Protein AF-A0A2G9TGU1-F1 (afdb_monomer)

Organism: Teladorsagia circumcincta (NCBI:txid45464)

pLDDT: mean 70.09, std 16.6, range [34.19, 91.19]

Structure (mmCIF, N/CA/C/O backbone):
data_AF-A0A2G9TGU1-F1
#
_entry.id   AF-A0A2G9TGU1-F1
#
loop_
_atom_site.group_PDB
_atom_site.id
_atom_site.type_symbol
_atom_site.label_atom_id
_atom_site.label_alt_id
_atom_site.label_comp_id
_atom_site.label_asym_id
_atom_site.label_entity_id
_atom_site.label_seq_id
_atom_site.pdbx_PDB_ins_code
_atom_site.Cartn_x
_atom_site.Cartn_y
_atom_site.Cartn_z
_atom_site.occupancy
_atom_site.B_iso_or_equiv
_atom_site.auth_seq_id
_atom_site.auth_comp_id
_atom_site.auth_asym_id
_atom_site.auth_atom_id
_atom_site.pdbx_PDB_model_num
ATOM 1 N N . MET A 1 1 ? 16.287 19.274 -17.540 1.00 36.12 1 MET A N 1
ATOM 2 C CA . MET A 1 1 ? 16.100 19.166 -16.076 1.00 36.12 1 MET A CA 1
ATOM 3 C C . MET A 1 1 ? 14.720 19.715 -15.778 1.00 36.12 1 MET A C 1
ATOM 5 O O . MET A 1 1 ? 14.590 20.902 -15.515 1.00 36.12 1 MET A O 1
ATOM 9 N N . GLU A 1 2 ? 13.690 18.890 -15.917 1.00 36.03 2 GLU A N 1
ATOM 10 C CA . GLU A 1 2 ? 12.308 19.326 -15.707 1.00 36.03 2 GLU A CA 1
ATOM 11 C C . GLU A 1 2 ? 11.819 18.715 -14.399 1.00 36.03 2 GLU A C 1
ATOM 13 O O . GLU A 1 2 ? 11.703 17.502 -14.253 1.00 36.03 2 GLU A O 1
ATOM 18 N N . ARG A 1 3 ? 11.667 19.587 -13.397 1.00 40.78 3 ARG A N 1
ATOM 19 C CA . ARG A 1 3 ? 11.041 19.271 -12.117 1.00 40.78 3 ARG A CA 1
ATOM 20 C C . ARG A 1 3 ? 9.537 19.322 -12.338 1.00 40.78 3 ARG A C 1
ATOM 22 O O . ARG A 1 3 ? 8.996 20.411 -12.492 1.00 40.78 3 ARG A O 1
ATOM 29 N N . HIS A 1 4 ? 8.879 18.169 -12.317 1.00 35.47 4 HIS A N 1
ATOM 30 C CA . HIS A 1 4 ? 7.426 18.112 -12.234 1.00 35.47 4 HIS A CA 1
ATOM 31 C C . HIS A 1 4 ? 7.000 17.907 -10.779 1.00 35.47 4 HIS A C 1
ATOM 33 O O . HIS A 1 4 ? 7.060 16.815 -10.211 1.00 35.47 4 HIS A O 1
ATOM 39 N N . GLU A 1 5 ? 6.585 19.008 -10.158 1.00 43.53 5 GLU A N 1
ATOM 40 C CA . GLU A 1 5 ? 5.705 19.030 -8.994 1.00 43.53 5 G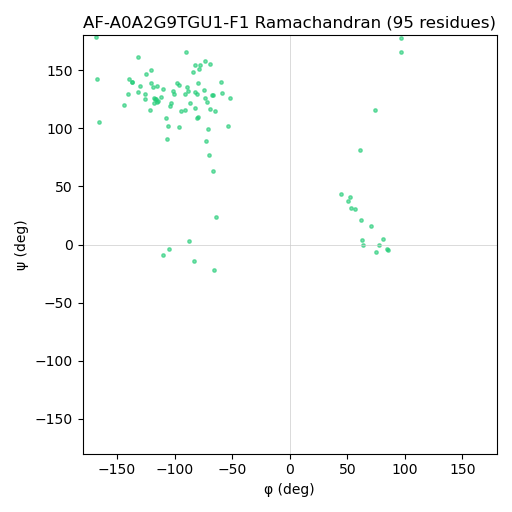LU A CA 1
ATOM 41 C C . GLU A 1 5 ? 4.278 18.708 -9.453 1.00 43.53 5 GLU A C 1
ATOM 43 O O . GLU A 1 5 ? 3.802 19.247 -10.438 1.00 43.53 5 GLU A O 1
ATOM 48 N N . SER A 1 6 ? 3.629 17.801 -8.732 1.00 36.19 6 SER A N 1
ATOM 49 C CA . SER A 1 6 ? 2.260 17.326 -8.944 1.00 36.19 6 SER A CA 1
ATOM 50 C C . SER A 1 6 ? 1.875 16.588 -7.675 1.00 36.19 6 SER A C 1
ATOM 52 O O . SER A 1 6 ? 2.405 15.520 -7.343 1.00 36.19 6 SER A O 1
ATOM 54 N N . THR A 1 7 ? 1.042 17.279 -6.926 1.00 34.19 7 THR A N 1
ATOM 55 C CA . THR A 1 7 ? 0.127 16.812 -5.901 1.00 34.19 7 THR A CA 1
ATOM 56 C C . THR A 1 7 ? -0.855 15.806 -6.493 1.00 34.19 7 THR A C 1
ATOM 58 O O . THR A 1 7 ? -1.500 16.125 -7.480 1.00 34.19 7 THR A O 1
ATOM 61 N N . GLY A 1 8 ? -1.030 14.650 -5.847 1.00 34.31 8 GLY A N 1
ATOM 62 C CA . GLY A 1 8 ? -2.169 13.759 -6.093 1.00 34.31 8 GLY A CA 1
ATOM 63 C C . GLY A 1 8 ? -2.111 12.964 -7.401 1.00 34.31 8 GLY A C 1
ATOM 64 O O . GLY A 1 8 ? -2.205 13.509 -8.485 1.00 34.31 8 GLY A O 1
ATOM 65 N N . PHE A 1 9 ? -2.027 11.638 -7.278 1.00 39.53 9 PHE A N 1
ATOM 66 C CA . PHE A 1 9 ? -2.437 10.696 -8.329 1.00 39.53 9 PHE A CA 1
ATOM 67 C C . PHE A 1 9 ? -1.847 10.927 -9.737 1.00 39.53 9 PHE A C 1
ATOM 69 O O . PHE A 1 9 ? -2.527 10.743 -10.740 1.00 39.53 9 PHE A O 1
ATOM 76 N N . GLU A 1 10 ? -0.566 11.278 -9.832 1.00 35.84 10 GLU A N 1
ATOM 77 C CA . GLU A 1 10 ? 0.138 11.364 -11.113 1.00 35.84 10 GLU A CA 1
ATOM 78 C C . GLU A 1 10 ? 1.258 10.329 -11.159 1.00 35.84 10 GLU A C 1
ATOM 80 O O . GLU A 1 10 ? 2.111 10.264 -10.270 1.00 35.84 10 GLU A O 1
ATOM 85 N N . ILE A 1 11 ? 1.213 9.497 -12.203 1.00 48.38 11 ILE A N 1
ATOM 86 C CA . ILE A 1 11 ? 2.299 8.616 -12.630 1.00 48.38 11 ILE A CA 1
ATOM 87 C C . ILE A 1 11 ? 3.529 9.505 -12.801 1.00 48.38 11 ILE A C 1
ATOM 89 O O . ILE A 1 11 ? 3.630 10.241 -13.779 1.00 48.38 11 ILE A O 1
ATOM 93 N N . LYS A 1 12 ? 4.431 9.482 -11.824 1.00 44.78 12 LYS A N 1
ATOM 94 C CA . LYS A 1 12 ? 5.623 10.319 -11.845 1.00 44.78 12 LYS A CA 1
ATOM 95 C C . LYS A 1 12 ? 6.835 9.482 -12.175 1.00 44.78 12 LYS A C 1
ATOM 97 O O . LYS A 1 12 ? 7.348 8.754 -11.332 1.00 44.78 12 LYS A O 1
ATOM 102 N N . ASP A 1 13 ? 7.218 9.614 -13.438 1.00 49.16 13 ASP A N 1
ATOM 103 C CA . ASP A 1 13 ? 8.450 9.126 -14.040 1.00 49.16 13 ASP A CA 1
ATOM 104 C C . ASP A 1 13 ? 8.649 7.606 -13.985 1.00 49.16 13 ASP A C 1
ATOM 106 O O . ASP A 1 13 ? 9.422 7.059 -13.200 1.00 49.16 13 ASP A O 1
ATOM 110 N N . CYS A 1 14 ? 7.999 6.917 -14.926 1.00 50.09 14 CYS A N 1
ATOM 111 C CA . CYS A 1 14 ? 8.464 5.619 -15.409 1.00 50.09 14 CYS A CA 1
ATOM 112 C C . CYS A 1 14 ? 9.704 5.861 -16.278 1.00 50.09 14 CYS A C 1
ATOM 114 O O . CYS A 1 14 ? 9.591 6.108 -17.480 1.00 50.09 14 CYS A O 1
ATOM 116 N N . ARG A 1 15 ? 10.892 5.862 -15.673 1.00 50.41 15 ARG A N 1
ATOM 117 C CA . ARG A 1 15 ? 12.135 6.068 -16.417 1.00 50.41 15 ARG A CA 1
ATOM 118 C C . ARG A 1 15 ? 12.578 4.750 -17.049 1.00 50.41 15 ARG A C 1
ATOM 120 O O . ARG A 1 15 ? 12.871 3.794 -16.339 1.00 50.41 15 ARG A O 1
ATOM 127 N N . ASN A 1 16 ? 12.639 4.719 -18.381 1.00 49.75 16 ASN A N 1
ATOM 128 C CA . ASN A 1 16 ? 13.442 3.748 -19.126 1.00 49.75 16 ASN A CA 1
ATOM 129 C C . ASN A 1 16 ? 14.918 4.097 -18.900 1.00 49.75 16 ASN A C 1
ATOM 131 O O . ASN A 1 16 ? 15.550 4.737 -19.743 1.00 49.75 16 ASN A O 1
ATOM 135 N N . ASP A 1 17 ? 15.469 3.755 -17.738 1.00 46.28 17 ASP A N 1
ATOM 136 C CA . ASP A 1 17 ? 16.918 3.761 -17.583 1.00 46.28 17 ASP A CA 1
ATOM 137 C C . ASP A 1 17 ? 17.441 2.575 -18.405 1.00 46.28 17 ASP A C 1
ATOM 139 O O . ASP A 1 17 ? 17.369 1.420 -17.996 1.00 46.28 17 ASP A O 1
ATOM 143 N N . ALA A 1 18 ? 17.920 2.870 -19.617 1.00 41.28 18 ALA A N 1
ATOM 144 C CA . ALA A 1 18 ? 18.416 1.929 -20.626 1.00 41.28 18 ALA A CA 1
ATOM 145 C C . ALA A 1 18 ? 19.683 1.142 -20.202 1.00 41.28 18 ALA A C 1
ATOM 147 O O . ALA A 1 18 ? 20.459 0.699 -21.046 1.00 41.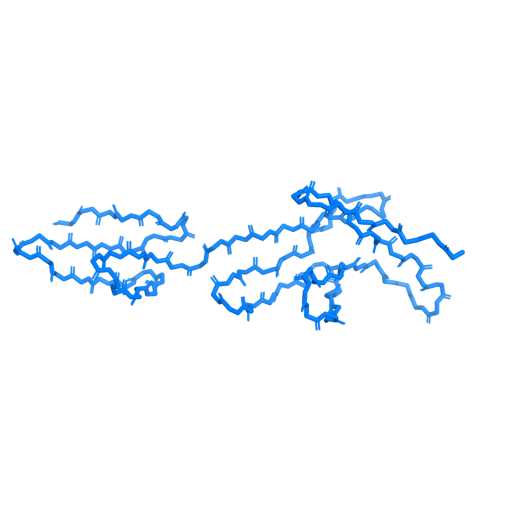28 18 ALA A O 1
ATOM 148 N N . VAL A 1 19 ? 19.916 0.992 -18.896 1.00 48.06 19 VAL A N 1
ATOM 149 C CA . VAL A 1 19 ? 21.060 0.305 -18.278 1.00 48.06 19 VAL A CA 1
ATOM 150 C C . VAL A 1 19 ? 20.657 -1.071 -17.711 1.00 48.06 19 VAL A C 1
ATOM 152 O O . VAL A 1 19 ? 21.510 -1.856 -17.311 1.00 48.06 19 VAL A O 1
ATOM 155 N N . GLY A 1 20 ? 19.375 -1.432 -17.770 1.00 42.91 20 GLY A N 1
ATOM 156 C CA . GLY A 1 20 ? 18.879 -2.790 -17.547 1.00 42.91 20 GLY A CA 1
ATOM 157 C C . GLY A 1 20 ? 17.423 -2.877 -17.992 1.00 42.91 20 GLY A C 1
ATOM 158 O O . GLY A 1 20 ? 16.688 -1.909 -17.847 1.00 42.91 20 GLY A O 1
ATOM 159 N N . GLU A 1 21 ? 17.007 -3.995 -18.581 1.00 44.91 21 GLU A N 1
ATOM 160 C CA . GLU A 1 21 ? 15.670 -4.226 -19.153 1.00 44.91 21 GLU A CA 1
ATOM 161 C C . GLU A 1 21 ? 14.547 -4.247 -18.086 1.00 44.91 21 GLU A C 1
ATOM 163 O O . GLU A 1 21 ? 13.905 -5.271 -17.860 1.00 44.91 21 GLU A O 1
ATOM 168 N N . GLY A 1 22 ? 14.305 -3.136 -17.386 1.00 52.84 22 GLY A N 1
ATOM 169 C CA . GLY A 1 22 ? 13.369 -3.075 -16.267 1.00 52.84 22 GLY A CA 1
ATOM 170 C C . GLY A 1 22 ? 12.609 -1.757 -16.195 1.00 52.84 22 GLY A C 1
ATOM 171 O O . GLY A 1 22 ? 13.189 -0.691 -16.014 1.00 52.84 22 GLY A O 1
ATOM 172 N N . TRP A 1 23 ? 11.285 -1.843 -16.289 1.00 64.75 23 TRP A N 1
ATOM 173 C CA . TRP A 1 23 ? 10.381 -0.748 -15.944 1.00 64.75 23 TRP A CA 1
ATOM 174 C C . TRP A 1 23 ? 10.241 -0.664 -14.416 1.00 64.75 23 TRP A C 1
ATOM 176 O O . TRP A 1 23 ? 10.393 -1.674 -13.731 1.00 64.75 23 TRP A O 1
ATOM 186 N N . GLY A 1 24 ? 9.916 0.505 -13.860 1.00 68.75 24 GLY A N 1
ATOM 187 C CA . GLY A 1 24 ? 9.684 0.639 -12.419 1.00 68.75 24 GLY A CA 1
ATOM 188 C C . GLY A 1 24 ? 9.052 1.963 -12.008 1.00 68.75 24 GLY A C 1
ATOM 189 O O . GLY A 1 24 ? 8.764 2.819 -12.848 1.00 68.75 24 GLY A O 1
ATOM 190 N N . CYS A 1 25 ? 8.798 2.100 -10.709 1.00 73.38 25 CYS A N 1
ATOM 191 C CA . CYS A 1 25 ? 8.053 3.200 -10.110 1.00 73.38 25 CYS A CA 1
ATOM 192 C C . CYS A 1 25 ? 8.825 3.809 -8.933 1.00 73.38 25 CYS A C 1
ATOM 194 O O . CYS A 1 25 ? 9.311 3.084 -8.065 1.00 73.38 25 CYS A O 1
ATOM 196 N N . TYR A 1 26 ? 8.869 5.138 -8.844 1.00 71.69 26 TYR A N 1
ATOM 197 C CA . TYR A 1 26 ? 9.432 5.833 -7.685 1.00 71.69 26 TYR A CA 1
ATOM 198 C C . TYR A 1 26 ? 8.374 6.092 -6.613 1.00 71.69 26 TYR A C 1
ATOM 200 O O . TYR A 1 26 ? 7.264 6.551 -6.899 1.00 71.69 26 TYR A O 1
ATOM 208 N N . LEU A 1 27 ? 8.729 5.839 -5.353 1.00 71.88 27 LEU A N 1
ATOM 209 C CA . LEU A 1 27 ? 7.869 6.153 -4.222 1.00 71.88 27 LEU A CA 1
ATOM 210 C C . LEU A 1 27 ? 7.844 7.659 -3.974 1.00 71.88 27 LEU A C 1
ATOM 212 O O . LEU A 1 27 ? 8.868 8.308 -3.739 1.00 71.88 27 LEU A O 1
ATOM 216 N N . GLN A 1 28 ? 6.633 8.207 -3.943 1.00 55.66 28 GLN A N 1
ATOM 217 C CA . GLN A 1 28 ? 6.409 9.598 -3.582 1.00 55.66 28 GLN A CA 1
ATOM 218 C C . GLN A 1 28 ? 6.822 9.813 -2.111 1.00 55.66 28 GLN A C 1
ATOM 220 O O . GLN A 1 28 ? 6.190 9.265 -1.211 1.00 55.66 28 GLN A O 1
ATOM 225 N N . ASN A 1 29 ? 7.860 10.629 -1.887 1.00 52.91 29 ASN A N 1
ATOM 226 C CA . ASN A 1 29 ? 8.449 11.025 -0.591 1.00 52.91 29 ASN A CA 1
ATOM 227 C C . ASN A 1 29 ? 9.515 10.119 0.052 1.00 52.91 29 ASN A C 1
ATOM 229 O O . ASN A 1 29 ? 10.075 10.546 1.059 1.00 52.91 29 ASN A O 1
ATOM 233 N N . SER A 1 30 ? 9.852 8.938 -0.479 1.00 61.66 30 SER A N 1
ATOM 234 C CA . SER A 1 30 ? 10.936 8.125 0.119 1.00 61.66 30 SER A CA 1
ATOM 235 C C . SER A 1 30 ? 12.205 8.032 -0.726 1.00 61.66 30 SER A C 1
ATOM 237 O O . SER A 1 30 ? 13.216 7.537 -0.239 1.00 61.66 30 SER A O 1
ATOM 239 N N . GLY A 1 31 ? 12.189 8.513 -1.976 1.00 62.66 31 GLY A N 1
ATOM 240 C CA . GLY A 1 31 ? 13.320 8.345 -2.900 1.00 62.66 31 GLY A CA 1
ATOM 241 C C . GLY A 1 31 ? 13.623 6.876 -3.229 1.00 62.66 31 GLY A C 1
ATOM 242 O O . GLY A 1 31 ? 14.592 6.594 -3.928 1.00 62.66 31 GLY A O 1
ATOM 243 N N . GLU A 1 32 ? 12.803 5.944 -2.733 1.00 70.38 32 GLU A N 1
ATOM 244 C CA . GLU A 1 32 ? 12.908 4.521 -3.015 1.00 70.38 32 GLU A CA 1
ATOM 245 C C . GLU A 1 32 ? 12.326 4.204 -4.393 1.00 70.38 32 GLU A C 1
ATOM 247 O O . GLU A 1 32 ? 11.402 4.865 -4.879 1.00 70.38 32 GLU A O 1
ATOM 252 N N . TYR A 1 33 ? 12.870 3.157 -5.002 1.00 72.50 33 TYR A N 1
ATOM 253 C CA . TYR A 1 33 ? 12.477 2.652 -6.307 1.00 72.50 33 TYR A CA 1
ATOM 254 C C . TYR A 1 33 ? 11.898 1.244 -6.160 1.00 72.50 33 TYR A C 1
ATOM 256 O O . TYR A 1 33 ? 12.455 0.423 -5.431 1.00 72.50 33 TYR A O 1
ATOM 264 N N . LEU A 1 34 ? 10.791 0.984 -6.852 1.00 76.06 34 LEU A N 1
ATOM 265 C CA . LEU A 1 34 ? 10.183 -0.336 -7.004 1.00 76.06 34 LEU A CA 1
ATOM 266 C C . LEU A 1 34 ? 10.354 -0.813 -8.436 1.00 76.06 34 LEU A C 1
ATOM 268 O O . LEU A 1 34 ? 10.042 -0.077 -9.376 1.00 76.06 34 LEU A O 1
ATOM 272 N N . MET A 1 35 ? 10.770 -2.063 -8.596 1.00 76.50 35 MET A N 1
ATOM 273 C CA . MET A 1 35 ? 10.761 -2.717 -9.897 1.00 76.50 35 MET A CA 1
ATOM 274 C C . MET A 1 35 ? 9.324 -2.983 -10.366 1.00 76.50 35 MET A C 1
ATOM 276 O O . MET A 1 35 ? 8.387 -3.101 -9.575 1.00 76.50 35 MET A O 1
ATOM 280 N N . ALA A 1 36 ? 9.139 -3.092 -11.677 1.00 76.94 36 ALA A N 1
ATOM 281 C CA . ALA A 1 36 ? 7.901 -3.553 -12.288 1.00 76.94 36 ALA A CA 1
ATOM 282 C C . ALA A 1 36 ? 7.443 -4.889 -11.681 1.00 76.94 36 ALA A C 1
ATOM 284 O O . ALA A 1 36 ? 8.188 -5.866 -11.665 1.00 76.94 36 ALA A O 1
ATOM 285 N N . GLY A 1 37 ? 6.202 -4.933 -11.194 1.00 77.12 37 GLY A N 1
ATOM 286 C CA . GLY A 1 37 ? 5.627 -6.088 -10.501 1.00 77.12 37 GLY A CA 1
ATOM 287 C C . GLY A 1 37 ? 5.961 -6.160 -9.008 1.00 77.12 37 GLY A C 1
ATOM 288 O O . GLY A 1 37 ? 5.449 -7.035 -8.311 1.00 77.12 37 GLY A O 1
ATOM 289 N N . GLU A 1 38 ? 6.786 -5.249 -8.490 1.00 80.19 38 GLU A N 1
ATOM 290 C CA . GLU A 1 38 ? 7.147 -5.209 -7.078 1.00 80.19 38 GLU A CA 1
ATOM 291 C C . GLU A 1 38 ? 6.093 -4.466 -6.245 1.00 80.19 38 GLU A C 1
ATOM 293 O O . GLU A 1 38 ? 5.442 -3.510 -6.683 1.00 80.19 38 GLU A O 1
ATOM 298 N N . SER A 1 39 ? 5.941 -4.898 -4.993 1.00 78.88 39 SER A N 1
ATOM 299 C CA . SER A 1 39 ? 5.140 -4.187 -4.004 1.00 78.88 39 SER A CA 1
ATOM 300 C C . SER A 1 39 ? 5.858 -4.142 -2.666 1.00 78.88 39 SER A C 1
ATOM 302 O O . SER A 1 39 ? 6.436 -5.141 -2.236 1.00 78.88 39 SER A O 1
ATOM 304 N N . ARG A 1 40 ? 5.778 -3.002 -1.984 1.00 80.19 40 ARG A N 1
ATOM 305 C CA . ARG A 1 40 ? 6.410 -2.782 -0.688 1.00 80.19 40 ARG A CA 1
ATOM 306 C C . ARG A 1 40 ? 5.492 -2.008 0.234 1.00 80.19 40 A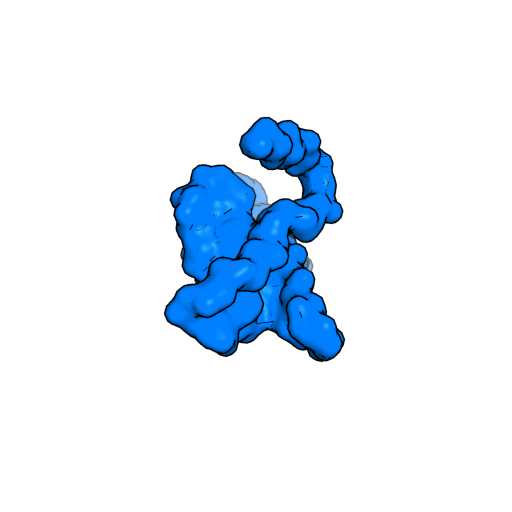RG A C 1
ATOM 308 O O . ARG A 1 40 ? 4.774 -1.103 -0.181 1.00 80.19 40 ARG A O 1
ATOM 315 N N . ILE A 1 41 ? 5.518 -2.376 1.507 1.00 78.38 41 ILE A N 1
ATOM 316 C CA . ILE A 1 41 ? 4.749 -1.685 2.535 1.00 78.38 41 ILE A CA 1
ATOM 317 C C . ILE A 1 41 ? 5.666 -0.651 3.181 1.00 78.38 41 ILE A C 1
ATOM 319 O O . ILE A 1 41 ? 6.646 -1.009 3.831 1.00 78.38 41 ILE A O 1
ATOM 323 N N . VAL A 1 42 ? 5.335 0.626 3.009 1.00 75.56 42 VAL A N 1
ATOM 324 C CA . VAL A 1 42 ? 6.030 1.757 3.634 1.00 75.56 42 VAL A CA 1
ATOM 325 C C . VAL A 1 42 ? 4.984 2.583 4.366 1.00 75.56 42 VAL A C 1
ATOM 327 O O . VAL A 1 42 ? 3.931 2.889 3.820 1.00 75.56 42 VAL A O 1
ATOM 330 N N . ASN A 1 43 ? 5.217 2.905 5.640 1.00 71.56 43 ASN A N 1
ATOM 331 C CA . ASN A 1 43 ? 4.276 3.693 6.451 1.00 71.56 43 ASN A CA 1
ATOM 332 C C . ASN A 1 43 ? 2.816 3.183 6.432 1.00 71.56 43 ASN A C 1
ATOM 334 O O . ASN A 1 43 ? 1.878 3.982 6.441 1.00 71.56 43 ASN A O 1
ATOM 338 N N . ARG A 1 44 ? 2.617 1.852 6.425 1.00 69.81 44 ARG A N 1
ATOM 339 C CA . ARG A 1 44 ? 1.289 1.194 6.351 1.00 69.81 44 ARG A CA 1
ATOM 340 C C . ARG A 1 44 ? 0.513 1.517 5.070 1.00 69.81 44 ARG A C 1
ATOM 342 O O . ARG A 1 44 ? -0.701 1.369 5.004 1.00 69.81 44 ARG A O 1
ATOM 349 N N . GLN A 1 45 ? 1.218 1.949 4.039 1.00 75.56 45 GLN A N 1
ATOM 350 C CA . GLN A 1 45 ? 0.715 2.052 2.687 1.00 75.56 45 GLN A CA 1
ATOM 351 C C . GLN A 1 45 ? 1.448 1.003 1.863 1.00 75.56 45 GLN A C 1
ATOM 353 O O . GLN A 1 45 ? 2.674 0.897 1.894 1.00 75.56 45 GLN A O 1
ATOM 358 N N . ARG A 1 46 ? 0.692 0.164 1.168 1.00 78.75 46 ARG A N 1
ATOM 359 C CA . ARG A 1 46 ? 1.239 -0.722 0.156 1.00 78.75 46 ARG A CA 1
ATOM 360 C C . ARG A 1 46 ? 1.428 0.093 -1.105 1.00 78.75 46 ARG A C 1
ATOM 362 O O . ARG A 1 46 ? 0.460 0.478 -1.754 1.00 78.75 46 ARG A O 1
ATOM 369 N N . HIS A 1 47 ? 2.686 0.345 -1.404 1.00 82.06 47 HIS A N 1
ATOM 370 C CA . HIS A 1 47 ? 3.151 0.906 -2.652 1.00 82.06 47 HIS A CA 1
ATOM 371 C C . HIS A 1 47 ? 3.347 -0.254 -3.620 1.00 82.06 47 HIS A C 1
ATOM 373 O O . HIS A 1 47 ? 4.072 -1.200 -3.318 1.00 82.06 47 HIS A O 1
ATOM 379 N N . GLU A 1 48 ? 2.662 -0.225 -4.749 1.00 80.56 48 GLU A N 1
ATOM 380 C CA . GLU A 1 48 ? 2.656 -1.309 -5.723 1.00 80.56 48 GLU A CA 1
ATOM 381 C C . GLU A 1 48 ? 2.900 -0.731 -7.116 1.00 80.56 48 GLU A C 1
ATOM 383 O O . GLU A 1 48 ? 2.284 0.266 -7.495 1.00 80.56 48 GLU A O 1
ATOM 388 N N . CYS A 1 49 ? 3.825 -1.338 -7.857 1.00 80.50 49 CYS A N 1
ATOM 389 C CA . CYS A 1 49 ? 4.135 -0.985 -9.237 1.00 80.50 49 CYS A CA 1
ATOM 390 C C . CYS A 1 49 ? 3.580 -2.078 -10.159 1.00 80.50 49 CYS A C 1
ATOM 392 O O . CYS A 1 49 ? 4.234 -3.083 -10.423 1.00 80.50 49 CYS A O 1
ATOM 394 N N . GLU A 1 50 ? 2.343 -1.914 -10.614 1.00 80.12 50 GLU A N 1
ATOM 395 C CA . GLU A 1 50 ? 1.656 -2.872 -11.481 1.00 80.12 50 GLU A CA 1
ATOM 396 C C . GLU A 1 50 ? 2.109 -2.718 -12.939 1.00 80.12 50 GLU A C 1
ATOM 398 O O . GLU A 1 50 ? 2.259 -1.604 -13.434 1.00 80.12 50 GLU A O 1
ATOM 403 N N . VAL A 1 51 ? 2.307 -3.821 -13.661 1.00 79.31 51 VAL A N 1
ATOM 404 C CA . VAL A 1 51 ? 2.649 -3.791 -15.092 1.00 79.31 51 VAL A CA 1
ATOM 405 C C . VAL A 1 51 ? 1.363 -3.846 -15.909 1.00 79.31 51 VAL A C 1
ATOM 407 O O . VAL A 1 51 ? 0.649 -4.841 -15.864 1.00 79.31 51 VAL A O 1
ATOM 410 N N . LEU A 1 52 ? 1.067 -2.785 -16.663 1.00 74.50 52 LEU A N 1
ATOM 411 C CA . LEU A 1 52 ? -0.154 -2.682 -17.472 1.00 74.50 52 LEU A CA 1
ATOM 412 C C . LEU A 1 52 ? -0.042 -3.376 -18.840 1.00 74.50 52 LEU A C 1
ATOM 414 O O . LEU A 1 52 ? -1.060 -3.577 -19.496 1.00 74.50 52 LEU A O 1
ATOM 418 N N . GLY A 1 53 ? 1.170 -3.733 -19.272 1.00 67.38 53 GLY A N 1
ATOM 419 C CA . GLY A 1 53 ? 1.447 -4.201 -20.635 1.00 67.38 53 GLY A CA 1
ATOM 420 C C . GLY A 1 53 ? 1.966 -3.076 -21.536 1.00 67.38 53 GLY A C 1
ATOM 421 O O . GLY A 1 53 ? 1.940 -1.906 -21.156 1.00 67.38 53 GLY A O 1
ATOM 422 N N . ASP A 1 54 ? 2.522 -3.433 -22.698 1.00 70.94 54 ASP A N 1
ATOM 423 C CA . ASP A 1 54 ? 3.110 -2.489 -23.671 1.00 70.94 54 ASP A CA 1
ATOM 424 C C . ASP A 1 54 ? 4.229 -1.598 -23.101 1.00 70.94 54 ASP A C 1
ATOM 426 O O . ASP A 1 54 ? 4.403 -0.444 -23.492 1.00 70.94 54 ASP A O 1
ATOM 430 N N . GLY A 1 55 ? 4.976 -2.121 -22.122 1.00 67.88 55 GLY A N 1
ATOM 431 C CA . GLY A 1 55 ? 6.011 -1.356 -21.427 1.00 67.88 55 GLY A CA 1
ATOM 432 C C . GLY A 1 55 ? 5.457 -0.270 -20.503 1.00 67.88 55 GLY A C 1
ATOM 433 O O . GLY A 1 55 ? 6.174 0.628 -20.089 1.00 67.88 55 GLY A O 1
ATOM 434 N N . ARG A 1 56 ? 4.171 -0.302 -20.158 1.00 68.38 56 ARG A N 1
ATOM 435 C CA . ARG A 1 56 ? 3.587 0.661 -19.223 1.00 68.38 56 ARG A CA 1
ATOM 436 C C . ARG A 1 56 ? 3.520 0.053 -17.834 1.00 68.38 56 ARG A C 1
ATOM 438 O O . ARG A 1 56 ? 3.129 -1.102 -17.664 1.00 68.38 56 ARG A O 1
ATOM 445 N N . VAL A 1 57 ? 3.847 0.860 -16.834 1.00 74.06 57 VAL A N 1
ATOM 446 C CA . VAL A 1 57 ? 3.647 0.514 -15.426 1.00 74.06 57 VAL A CA 1
ATOM 447 C C . VAL A 1 57 ? 2.738 1.538 -14.761 1.00 74.06 57 VAL A C 1
ATOM 449 O O . VAL A 1 57 ? 2.673 2.703 -15.158 1.00 74.06 57 VAL A O 1
ATOM 452 N N . ARG A 1 58 ? 1.996 1.081 -13.761 1.00 76.38 58 ARG A N 1
ATOM 453 C CA . ARG A 1 58 ? 1.068 1.855 -12.957 1.00 76.38 58 ARG A CA 1
ATOM 454 C C . ARG A 1 58 ? 1.492 1.768 -11.510 1.00 76.38 58 ARG A C 1
ATOM 456 O O . ARG A 1 58 ? 1.425 0.719 -10.882 1.00 76.38 58 ARG A O 1
ATOM 463 N N . TYR A 1 59 ? 1.857 2.913 -10.969 1.00 74.94 59 TYR A N 1
ATOM 464 C CA . TYR A 1 59 ? 2.062 3.040 -9.544 1.00 74.94 59 TYR A CA 1
ATOM 465 C C . TYR A 1 59 ? 0.721 3.221 -8.830 1.00 74.94 59 TYR A C 1
ATOM 467 O O . TYR A 1 59 ? -0.081 4.082 -9.201 1.00 74.94 59 TYR A O 1
ATOM 475 N N . GLN A 1 60 ? 0.480 2.420 -7.799 1.00 76.50 60 GLN A N 1
ATOM 476 C CA . GLN A 1 60 ? -0.716 2.490 -6.977 1.00 76.50 60 GLN A CA 1
ATOM 477 C C . GLN A 1 60 ? -0.381 2.350 -5.495 1.00 76.50 60 GLN A C 1
ATOM 479 O O . GLN A 1 60 ? 0.473 1.563 -5.093 1.00 76.50 60 GLN A O 1
ATOM 484 N N . VAL A 1 61 ? -1.060 3.153 -4.678 1.00 76.69 61 VAL A N 1
ATOM 485 C CA . VAL A 1 61 ? -0.875 3.184 -3.228 1.00 76.69 61 VAL A CA 1
ATOM 486 C C . VAL A 1 61 ? -2.183 2.775 -2.571 1.00 76.69 61 VAL A C 1
ATOM 488 O O . VAL A 1 61 ? -3.219 3.394 -2.808 1.00 76.69 61 VAL A O 1
ATOM 491 N N . LYS A 1 62 ? -2.141 1.721 -1.758 1.00 74.44 62 LYS A N 1
ATOM 492 C CA . LYS A 1 62 ? -3.290 1.212 -1.000 1.00 74.44 62 LYS A CA 1
ATOM 493 C C . LYS A 1 62 ? -2.985 1.316 0.486 1.00 74.44 62 LYS A C 1
ATOM 495 O O . LYS A 1 62 ? -1.954 0.826 0.936 1.00 74.44 62 LYS A O 1
ATOM 500 N N . VAL A 1 63 ? -3.859 1.956 1.257 1.00 73.38 63 VAL A N 1
ATOM 501 C CA . VAL A 1 63 ? -3.723 1.973 2.720 1.00 73.38 63 VAL A CA 1
ATOM 502 C C . VAL A 1 63 ? -3.955 0.553 3.238 1.00 73.38 63 VAL A C 1
ATOM 504 O O . VAL A 1 63 ? -4.926 -0.097 2.865 1.00 73.38 63 VAL A O 1
ATOM 507 N N . ILE A 1 64 ? -3.027 0.059 4.054 1.00 76.69 64 ILE A N 1
ATOM 508 C CA . ILE A 1 64 ? -3.061 -1.274 4.654 1.00 76.69 64 ILE A CA 1
ATOM 509 C C . ILE A 1 64 ? -3.493 -1.116 6.109 1.00 76.69 64 ILE A C 1
ATOM 511 O O . ILE A 1 64 ? -2.818 -0.446 6.893 1.00 76.69 64 ILE A O 1
ATOM 515 N N . GLY A 1 65 ? -4.584 -1.784 6.474 1.00 78.69 65 GLY A N 1
ATOM 516 C CA . GLY A 1 65 ? -5.1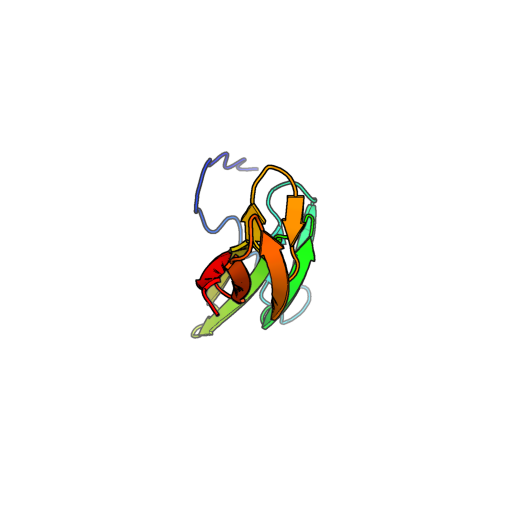23 -1.770 7.831 1.00 78.69 65 GLY A CA 1
ATOM 517 C C . GLY A 1 65 ? -6.256 -0.766 8.025 1.00 78.69 65 GLY A C 1
ATOM 518 O O . GLY A 1 65 ? -6.641 -0.037 7.113 1.00 78.69 65 GLY A O 1
ATOM 519 N N . CYS A 1 66 ? -6.802 -0.756 9.235 1.00 83.50 66 CYS A N 1
ATOM 520 C CA . CYS A 1 66 ? -7.984 0.013 9.599 1.00 83.50 66 CYS A CA 1
ATOM 521 C C . CYS A 1 66 ? -7.672 0.900 10.797 1.00 83.50 66 CYS A C 1
ATOM 523 O O . CYS A 1 66 ? -6.910 0.513 11.683 1.00 83.50 66 CYS A O 1
ATOM 525 N N . VAL A 1 67 ? -8.294 2.077 10.844 1.00 81.75 67 VAL A N 1
ATOM 526 C CA . VAL A 1 67 ? -8.168 3.007 11.970 1.00 81.75 67 VAL A CA 1
ATOM 527 C C . VAL A 1 67 ? -9.523 3.144 12.646 1.00 81.75 67 VAL A C 1
ATOM 529 O O . VAL A 1 67 ? -10.505 3.521 12.006 1.00 81.75 67 VAL A O 1
ATOM 532 N N . ARG A 1 68 ? -9.585 2.850 13.945 1.00 81.12 68 ARG A N 1
ATOM 533 C CA . ARG A 1 68 ? -10.799 2.998 14.757 1.00 81.12 68 ARG A CA 1
ATOM 534 C C . ARG A 1 68 ? -10.414 3.545 16.121 1.00 81.12 68 ARG A C 1
ATOM 536 O O . ARG A 1 68 ? -9.49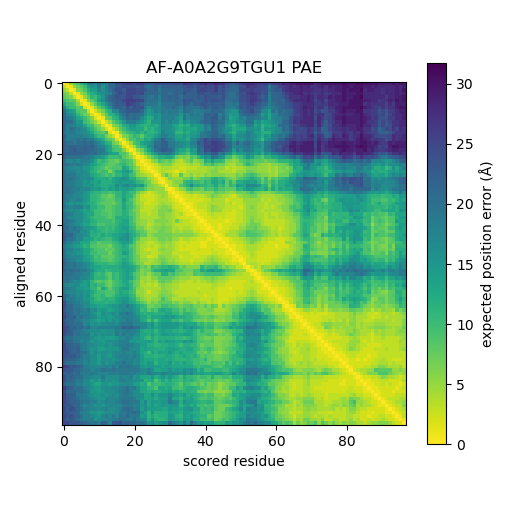3 3.030 16.737 1.00 81.12 68 ARG A O 1
ATOM 543 N N . ASP A 1 69 ? -11.092 4.605 16.556 1.00 82.81 69 ASP A N 1
ATOM 544 C CA . ASP A 1 69 ? -10.846 5.254 17.856 1.00 82.81 69 ASP A CA 1
ATOM 545 C C . ASP A 1 69 ? -9.370 5.661 18.083 1.00 82.81 69 ASP A C 1
ATOM 547 O O . ASP A 1 69 ? -8.831 5.611 19.181 1.00 82.81 69 ASP A O 1
ATOM 551 N N . GLY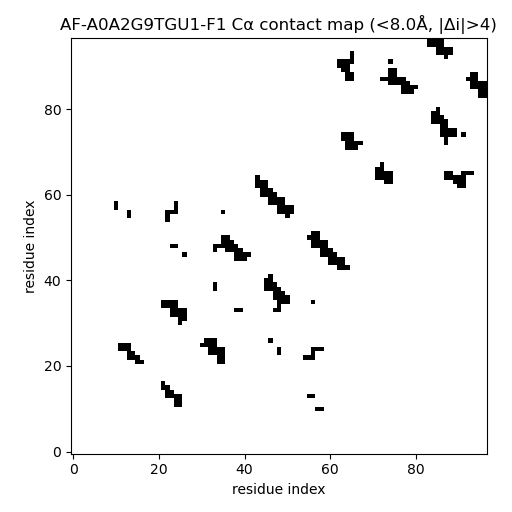 A 1 70 ? -8.660 6.001 17.000 1.00 81.81 70 GLY A N 1
ATOM 552 C CA . GLY A 1 70 ? -7.220 6.284 17.035 1.00 81.81 70 GLY A CA 1
ATOM 553 C C . GLY A 1 70 ? -6.318 5.046 17.169 1.00 81.81 70 GLY A C 1
ATOM 554 O O . GLY A 1 70 ? -5.100 5.173 17.019 1.00 81.81 70 GLY A O 1
ATOM 555 N N . GLN A 1 71 ? -6.875 3.847 17.375 1.00 82.94 71 GLN A N 1
ATOM 556 C CA . GLN A 1 71 ? -6.134 2.588 17.351 1.00 82.94 71 GLN A CA 1
ATOM 557 C C . GLN A 1 71 ? -5.920 2.062 15.924 1.00 82.94 71 GLN A C 1
ATOM 559 O O . GLN A 1 71 ? -6.823 2.010 15.085 1.00 82.94 71 GLN A O 1
ATOM 564 N N . GLN A 1 72 ? -4.652 1.717 15.687 1.00 82.06 72 GLN A N 1
ATOM 565 C CA . GLN A 1 72 ? -4.092 0.990 14.547 1.00 82.06 72 GLN A CA 1
ATOM 566 C C . GLN A 1 72 ? -4.519 -0.487 14.510 1.00 82.06 72 GLN A C 1
ATOM 568 O O . GLN A 1 72 ? -4.090 -1.198 15.417 1.00 82.06 72 GLN A O 1
ATOM 573 N N . TYR A 1 73 ? -5.255 -0.983 13.508 1.00 83.88 73 TYR A N 1
ATOM 574 C CA . TYR A 1 73 ? -5.504 -2.426 13.347 1.00 83.88 73 TYR A CA 1
ATOM 575 C C . TYR A 1 73 ? -4.948 -2.965 12.027 1.00 83.88 73 TYR A C 1
ATOM 577 O O . TYR A 1 73 ? -5.128 -2.371 10.963 1.00 83.88 73 TYR A O 1
ATOM 585 N N . ASN A 1 74 ? -4.288 -4.120 12.099 1.00 81.88 74 ASN A N 1
ATOM 586 C CA . ASN A 1 74 ? -3.769 -4.844 10.946 1.00 81.88 74 ASN A CA 1
ATOM 587 C C . ASN A 1 74 ? -4.896 -5.518 10.162 1.00 81.88 74 ASN A C 1
ATOM 589 O O . ASN A 1 74 ? -5.960 -5.829 10.691 1.00 81.88 74 ASN A O 1
ATOM 593 N N . ILE A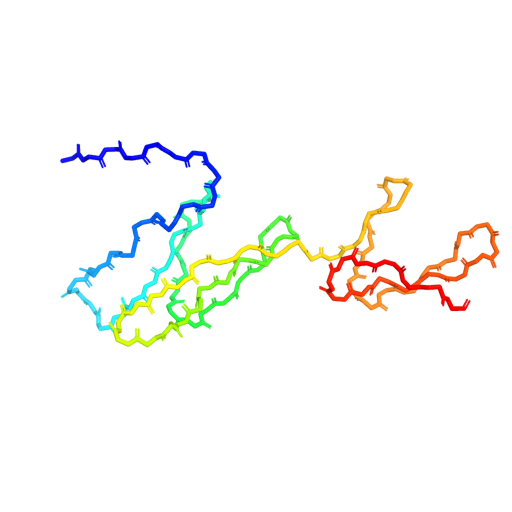 1 75 ? -4.633 -5.807 8.893 1.00 83.88 75 ILE A N 1
ATOM 594 C CA . ILE A 1 75 ? -5.560 -6.566 8.054 1.00 83.88 75 ILE A CA 1
ATOM 595 C C . ILE A 1 75 ? -5.810 -7.951 8.664 1.00 83.88 75 ILE A C 1
ATOM 597 O O . ILE A 1 75 ? -4.894 -8.590 9.176 1.00 83.88 75 ILE A O 1
ATOM 601 N N . ALA A 1 76 ? -7.064 -8.396 8.598 1.00 83.88 76 ALA A N 1
ATOM 602 C CA . ALA A 1 76 ? -7.610 -9.602 9.216 1.00 83.88 76 ALA A CA 1
ATOM 603 C C . ALA A 1 76 ? -7.589 -9.610 10.754 1.00 83.88 76 ALA A C 1
ATOM 605 O O . ALA A 1 76 ? -8.085 -10.563 11.360 1.00 83.88 76 ALA A O 1
ATOM 606 N N . GLN A 1 77 ? -7.087 -8.552 11.400 1.00 85.75 77 GLN A N 1
ATOM 607 C CA . GLN A 1 77 ? -7.145 -8.427 12.848 1.00 85.75 77 GLN A CA 1
ATOM 608 C C . GLN A 1 77 ? -8.598 -8.265 13.291 1.00 85.75 77 GLN A C 1
ATOM 610 O O . GLN A 1 77 ? -9.328 -7.406 12.790 1.00 85.75 77 GLN A O 1
ATOM 615 N N . VAL A 1 78 ? -8.991 -9.098 14.253 1.00 89.00 78 VAL A N 1
ATOM 616 C CA . VAL A 1 78 ? -10.289 -9.013 14.916 1.00 89.00 78 VAL A CA 1
ATOM 617 C C . VAL A 1 78 ? -10.099 -8.325 16.259 1.00 89.00 78 VAL A C 1
ATOM 619 O O . VAL A 1 78 ? -9.240 -8.720 17.048 1.00 89.00 78 VAL A O 1
ATOM 622 N N . PHE A 1 79 ? -10.904 -7.307 16.528 1.00 88.12 79 PHE A N 1
ATOM 623 C CA . PHE A 1 79 ? -10.950 -6.627 17.817 1.00 88.12 79 PHE A CA 1
ATOM 624 C C . PHE A 1 79 ? -12.392 -6.483 18.290 1.00 88.12 79 PHE A C 1
ATOM 626 O O . PHE A 1 79 ? -13.336 -6.652 17.524 1.00 88.12 79 PHE A O 1
ATOM 633 N N . THR A 1 80 ? -12.572 -6.235 19.584 1.00 89.31 80 THR A N 1
ATOM 634 C CA . THR A 1 80 ? -13.895 -6.015 20.176 1.00 89.31 80 THR A CA 1
ATOM 635 C C . THR A 1 80 ? -13.946 -4.603 20.727 1.00 89.31 80 THR A C 1
ATOM 637 O O . THR A 1 80 ? -13.098 -4.238 21.536 1.00 89.31 80 THR A O 1
ATOM 640 N N . ASP A 1 81 ? -14.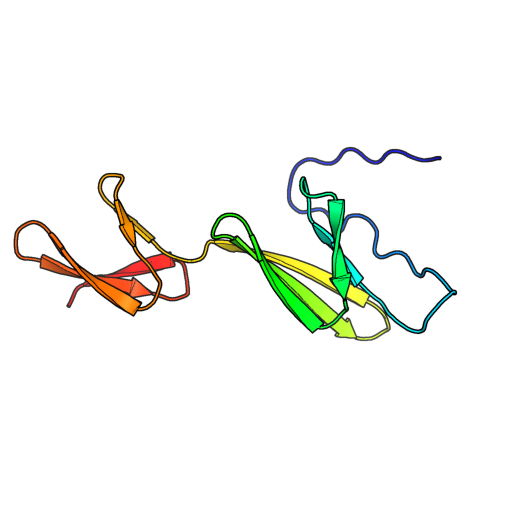937 -3.832 20.300 1.00 84.56 81 ASP A N 1
ATOM 641 C CA . ASP A 1 81 ? -15.205 -2.488 20.799 1.00 84.56 81 ASP A CA 1
ATOM 642 C C . ASP A 1 81 ? -16.656 -2.405 21.281 1.00 84.56 81 ASP A C 1
ATOM 644 O O . ASP A 1 81 ? -17.585 -2.755 20.555 1.00 84.56 81 ASP A O 1
ATOM 648 N N . ARG A 1 82 ? -16.846 -1.991 22.540 1.00 83.81 82 ARG A N 1
ATOM 649 C CA . ARG A 1 82 ? -18.160 -1.846 23.200 1.00 83.81 82 ARG A CA 1
ATOM 650 C C . ARG A 1 82 ? -19.132 -3.017 22.960 1.00 83.81 82 ARG A C 1
ATOM 652 O O . ARG A 1 82 ? -20.321 -2.790 22.762 1.00 83.81 82 ARG A O 1
ATOM 659 N N . HIS A 1 83 ? -18.633 -4.253 23.045 1.00 89.12 83 HIS A N 1
ATOM 660 C CA . HIS A 1 83 ? -19.354 -5.523 22.808 1.00 89.12 83 HIS A CA 1
ATOM 661 C C . HIS A 1 83 ? -19.590 -5.920 21.341 1.00 89.12 83 HIS A C 1
ATOM 663 O O . HIS A 1 83 ? -20.129 -6.997 21.100 1.00 89.12 83 HIS A O 1
ATOM 669 N N . VAL A 1 84 ? -19.150 -5.123 20.367 1.00 89.25 84 VAL A N 1
ATOM 670 C CA . VAL A 1 84 ? -19.225 -5.459 18.939 1.00 89.25 84 VAL A CA 1
ATOM 671 C C . VAL A 1 84 ? -17.861 -5.939 18.461 1.00 89.25 84 VAL A C 1
ATOM 673 O O . VAL A 1 84 ? -16.837 -5.315 18.750 1.00 89.25 84 VAL A O 1
ATOM 676 N N . ARG A 1 85 ? -17.828 -7.058 17.739 1.00 91.19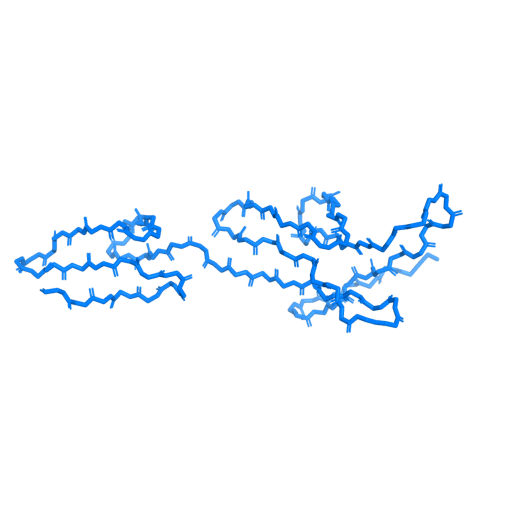 85 ARG A N 1
ATOM 677 C CA . ARG A 1 85 ? -16.602 -7.560 17.119 1.00 91.19 85 ARG A CA 1
ATOM 678 C C . ARG A 1 85 ? -16.442 -6.954 15.736 1.00 91.19 85 ARG A C 1
ATOM 680 O O . ARG A 1 85 ? -17.368 -6.968 14.937 1.00 91.19 85 ARG A O 1
ATOM 687 N N . TYR A 1 86 ? -15.249 -6.455 15.461 1.00 90.50 86 TYR A N 1
ATOM 688 C CA . TYR A 1 86 ? -14.878 -5.895 14.173 1.00 90.50 86 TYR A CA 1
ATOM 689 C C . TYR A 1 86 ? -13.699 -6.668 13.603 1.00 90.50 86 TYR A C 1
ATOM 691 O O . TYR A 1 86 ? -12.756 -6.989 14.327 1.00 90.50 86 TYR A O 1
ATOM 699 N N . GLN A 1 87 ? -13.726 -6.926 12.303 1.00 89.88 87 GLN A N 1
ATOM 700 C CA . GLN A 1 87 ? -12.610 -7.461 11.544 1.00 89.88 87 GLN A CA 1
ATOM 701 C C . GLN A 1 87 ? -12.140 -6.421 10.534 1.00 89.88 87 GLN A C 1
ATOM 703 O O . GLN A 1 87 ? -12.909 -5.982 9.680 1.00 89.88 87 GLN A O 1
ATOM 708 N N . CYS A 1 88 ? -10.859 -6.066 10.593 1.00 88.19 88 CYS A N 1
ATOM 709 C CA . CYS A 1 88 ? -10.268 -5.219 9.569 1.00 88.19 88 CYS A CA 1
ATOM 710 C C . CYS A 1 88 ? -10.091 -5.996 8.261 1.00 88.19 88 CYS A C 1
ATOM 712 O O . CYS A 1 88 ? -9.431 -7.038 8.227 1.00 88.19 88 CYS A O 1
ATOM 714 N N . LYS A 1 89 ? -10.678 -5.503 7.177 1.00 84.56 89 LYS A N 1
ATOM 715 C CA . LYS A 1 89 ? -10.587 -6.098 5.845 1.00 84.56 89 LYS A CA 1
ATOM 716 C C . LYS A 1 89 ? -9.399 -5.538 5.067 1.00 84.56 89 LYS A C 1
ATOM 718 O O . LYS A 1 89 ? -8.776 -4.543 5.429 1.00 84.56 89 LYS A O 1
ATOM 723 N N . ASN A 1 90 ? -9.064 -6.233 3.981 1.00 76.25 90 ASN A N 1
ATOM 724 C CA . ASN A 1 90 ? -7.927 -5.897 3.119 1.00 76.25 90 ASN A CA 1
ATOM 725 C C . ASN A 1 90 ? -8.088 -4.553 2.387 1.00 76.25 90 ASN A C 1
ATOM 727 O O . ASN A 1 90 ? -7.104 -3.965 1.952 1.00 76.25 90 ASN A O 1
ATOM 731 N N . ASP A 1 91 ? -9.326 -4.093 2.234 1.00 72.69 91 ASP A N 1
ATOM 732 C CA . ASP A 1 91 ? -9.705 -2.827 1.607 1.00 72.69 91 ASP A CA 1
ATOM 733 C C . ASP A 1 91 ? -9.722 -1.648 2.600 1.00 72.69 91 ASP A C 1
ATOM 735 O O . ASP A 1 91 ? -10.082 -0.535 2.223 1.00 72.69 91 ASP A O 1
ATOM 739 N N . GLY A 1 92 ? -9.336 -1.881 3.861 1.00 72.06 92 GLY A N 1
ATOM 740 C CA . GLY A 1 92 ? -9.360 -0.880 4.929 1.00 72.06 92 GLY A CA 1
ATOM 741 C C . GLY A 1 92 ? -10.739 -0.677 5.565 1.00 72.06 92 GLY A C 1
ATOM 742 O O . GLY A 1 92 ? -10.884 0.190 6.431 1.00 72.06 92 GLY A O 1
ATOM 743 N N . SER A 1 93 ? -11.748 -1.464 5.173 1.00 81.12 93 SER A N 1
ATOM 744 C CA . SER A 1 93 ? -13.071 -1.447 5.798 1.00 81.12 93 SER A CA 1
ATOM 745 C C . SER A 1 93 ? -13.113 -2.294 7.077 1.00 81.12 93 SER A C 1
ATOM 747 O O . SER A 1 93 ? -12.321 -3.219 7.273 1.00 81.12 93 SER A O 1
ATOM 749 N N . LEU A 1 94 ? -14.034 -1.960 7.983 1.00 86.00 94 LEU A N 1
ATOM 750 C CA . LEU A 1 94 ? -14.297 -2.733 9.196 1.00 86.00 94 LEU A CA 1
ATOM 751 C C . LEU A 1 94 ? -15.592 -3.514 9.009 1.00 86.00 94 LEU A C 1
ATOM 753 O O . LEU A 1 94 ? -16.653 -2.917 8.842 1.00 86.00 94 LEU A O 1
ATOM 757 N N . ASP A 1 95 ? -15.494 -4.833 9.071 1.00 89.44 95 ASP A N 1
ATOM 758 C CA . ASP A 1 95 ? -16.635 -5.740 8.997 1.00 89.44 95 ASP A CA 1
ATOM 759 C C . ASP A 1 95 ? -17.087 -6.127 10.399 1.00 89.44 95 ASP A C 1
ATOM 761 O O . ASP A 1 95 ? -16.251 -6.378 11.268 1.00 89.44 95 ASP A O 1
ATOM 765 N N . VAL A 1 96 ? -18.396 -6.153 10.627 1.00 88.19 96 VAL A N 1
ATOM 766 C CA . VAL A 1 96 ? -18.973 -6.489 11.932 1.00 88.19 96 VAL A CA 1
ATOM 767 C C . VAL A 1 96 ? -19.232 -7.992 11.988 1.00 88.19 96 VAL A C 1
ATOM 769 O O . VAL A 1 96 ? -19.849 -8.538 11.077 1.00 88.19 96 VAL A O 1
ATOM 772 N N . LEU A 1 97 ? -18.764 -8.643 13.057 1.00 84.12 97 LEU A N 1
ATOM 773 C CA . LEU A 1 97 ? -18.948 -10.075 13.320 1.00 84.12 97 LEU A CA 1
ATOM 774 C C . LEU A 1 97 ? -20.034 -10.339 14.364 1.00 84.12 97 LEU A C 1
ATOM 776 O O . LEU A 1 97 ? -20.109 -9.562 15.346 1.00 84.12 97 LEU A O 1
#

Nearest PDB structures (foldseek):
  8oer-assembly1_B  TM=8.440E-01  e=5.739E+00  Homo sapiens
  4ttu-assembly1_A  TM=3.133E-01  e=2.808E-01  Leuconostoc mesenteroides
  4tvc-assembly1_A  TM=2.754E-01  e=2.656E-01  Leuconostoc mesenteroides
  6y5w-assembly1_B  TM=2.786E-01  e=3.881E+00  Orthohantavirus andesense
  9gvq-assembly1_A  TM=2.799E-01  e=5.739E+00  Homo sapiens

InterPro domains:
  IPR055119 Abnormal cell migration protein 18-like, fibronectin type I domain [PF23003] (60-92)

Sequence (97 aa):
MERHESTGFEIKDCRNDAVGEGWGCYLQNSGEYLMAGESRIVNRQRHECEVLGDGRVRYQVKVIGCVRDGQQYNIAQVFTDRHVRYQCKNDGSLDVL

Radius of gyration: 17.46 Å; Cα contacts (8 Å, |Δi|>4): 171; chains: 1; bounding box: 40×29×47 Å

Solvent-accessible surface area (backbone atoms only — not comparable to full-atom values): 6079 Å² total; per-residue (Å²): 141,83,85,81,86,77,80,74,97,65,88,63,62,74,56,79,55,91,86,52,105,55,56,36,31,57,46,90,92,70,84,43,78,36,49,56,67,36,69,48,78,54,97,54,26,35,41,32,18,42,67,76,54,97,90,38,71,44,71,46,77,42,62,54,24,26,79,54,96,88,44,84,38,52,57,72,40,70,49,73,56,98,90,43,35,35,32,19,32,79,84,34,46,76,45,80,104

Foldseek 3Di:
DDDDDDDDDDQPDQDPPVPDPWTWGADDPPRDIDTEQDWDQDPQWIWGWYDPDPSDIDTDIARAAEADPNDTGGAQDWDADPNWIWGQHRNRDTDTD

Mean predicted aligned error: 12.15 Å

Secondary structure (DSSP, 8-state):
-------SS--------TTSS--EEE-TTT--EEETT-EEEETTEEEEEEEEETTEEEEEEEE-SEEETTEEE-TT-EEEETTEEEEE-TTS-EEE-